Protein AF-A0A285P4D6-F1 (afdb_monomer)

Nearest PDB structures (foldseek):
  2js1-assembly1_B  TM=2.665E-01  e=7.434E+00  Bacillus subtilis

Sequence (85 aa):
MKFFLLYLLTLINFSFAVSEGKMIFENNCLRCHQEGSKKPLSYLKKEYKGRADAVMVLAKQCPWGRNLSDMEIEIVSKWLAGEEK

Radius of gyration: 17.8 Å; Cα contacts (8 Å, |Δi|>4): 81; chains: 1; bounding box: 24×30×57 Å

pLDDT: mean 86.11, std 15.8, range [53.19, 97.94]

Secondary structure (DSSP, 8-state):
-HHHHHHHHGGG----PPPHHHHHHHHHTHHHHSTTSSS-HHHHHHHTTT-HHHHHHHHTTSTTGGGS-HHHHHHHHHHHHT---

InterPro domains:
  IPR009056 Cytochrome c-like domain [PF13442] (18-80)
  IPR036909 Cytochrome c-like domain superfamily [G3DSA:1.10.760.10] (17-85)
  IPR036909 Cytochrome c-like domain superfamily [SSF46626] (11-81)

Foldseek 3Di:
DVVVVVVVVVPPPPDPPDQLLVVLCVVQPCVQQPPPHPHHLVNQLVVQAVPLVVQLVVLCVDPRSVVDDSVNSSSNSCVSNVNDD

Structure (mmCIF, N/CA/C/O backbone):
data_AF-A0A285P4D6-F1
#
_entry.id   AF-A0A285P4D6-F1
#
loop_
_atom_site.group_PDB
_atom_site.id
_atom_site.type_symbol
_atom_site.label_atom_id
_atom_site.label_alt_id
_atom_site.label_comp_id
_atom_site.label_asym_id
_atom_site.label_entity_id
_atom_site.label_seq_id
_atom_site.pdbx_PDB_ins_code
_atom_site.Cartn_x
_atom_site.Cartn_y
_atom_site.Cartn_z
_atom_site.occupancy
_atom_site.B_iso_or_equiv
_atom_site.auth_seq_id
_atom_site.auth_comp_id
_atom_site.auth_asym_id
_atom_site.auth_atom_id
_atom_site.pdbx_PDB_model_num
ATOM 1 N N . MET A 1 1 ? -11.171 16.127 46.968 1.00 55.16 1 MET A N 1
ATOM 2 C CA . MET A 1 1 ? -10.428 16.772 45.854 1.00 55.16 1 MET A CA 1
ATOM 3 C C . MET A 1 1 ? -9.215 15.978 45.344 1.00 55.16 1 MET A C 1
ATOM 5 O O . MET A 1 1 ? -8.853 16.169 44.197 1.00 55.16 1 MET A O 1
ATOM 9 N N . LYS A 1 2 ? -8.606 15.060 46.119 1.00 53.19 2 LYS A N 1
ATOM 10 C CA . LYS A 1 2 ? -7.445 14.249 45.677 1.00 53.19 2 LYS A CA 1
ATOM 11 C C . LYS A 1 2 ? -7.764 13.138 44.658 1.00 53.19 2 LYS A C 1
ATOM 13 O O . LYS A 1 2 ? -6.928 12.823 43.826 1.00 53.19 2 LYS A O 1
ATOM 18 N N . PHE A 1 3 ? -8.982 12.591 44.682 1.00 55.19 3 PHE A N 1
ATOM 19 C CA . PHE A 1 3 ? -9.404 11.515 43.771 1.00 55.19 3 PHE A CA 1
ATOM 20 C C . PHE A 1 3 ? -9.746 11.986 42.349 1.00 55.19 3 PHE A C 1
ATOM 22 O O . PHE A 1 3 ? -9.665 11.202 41.411 1.00 55.19 3 PHE A O 1
ATOM 29 N N . PHE A 1 4 ? -10.079 13.269 42.171 1.00 55.91 4 PHE A N 1
ATOM 30 C CA . PHE A 1 4 ? -10.440 13.829 40.863 1.00 55.91 4 PHE A CA 1
ATOM 31 C C . PHE A 1 4 ? -9.216 13.973 39.944 1.00 55.91 4 PHE A C 1
ATOM 33 O O . PHE A 1 4 ? -9.303 13.748 38.743 1.00 55.91 4 PHE A O 1
AT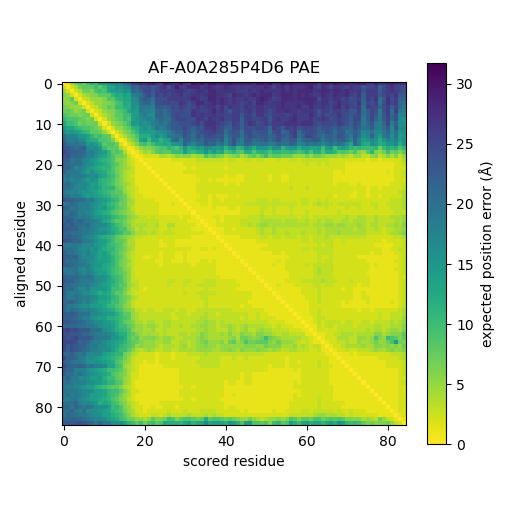OM 40 N N . LEU A 1 5 ? -8.048 14.268 40.530 1.00 55.06 5 LEU A N 1
ATOM 41 C CA . LEU A 1 5 ? -6.786 14.396 39.797 1.00 55.06 5 LEU A CA 1
ATOM 42 C C . LEU A 1 5 ? -6.275 13.045 39.264 1.00 55.06 5 LEU A C 1
ATOM 44 O O . LEU A 1 5 ? -5.676 12.999 38.195 1.00 55.06 5 LEU A O 1
ATOM 48 N N . LEU A 1 6 ? -6.543 11.945 39.981 1.00 54.66 6 LEU A N 1
ATOM 49 C CA . LEU A 1 6 ? -6.158 10.595 39.549 1.00 54.66 6 LEU A CA 1
ATOM 50 C C . LEU A 1 6 ? -7.006 10.096 38.366 1.00 54.66 6 LEU A C 1
ATOM 52 O O . LEU A 1 6 ? -6.498 9.378 37.513 1.00 54.66 6 LEU A O 1
ATOM 56 N N . TYR A 1 7 ? -8.276 10.504 38.299 1.00 56.41 7 TYR A N 1
ATOM 57 C CA . TYR A 1 7 ? -9.193 10.144 37.210 1.00 56.41 7 TYR A CA 1
ATOM 58 C C . TYR A 1 7 ? -8.895 10.893 35.903 1.00 56.41 7 TYR A C 1
ATOM 60 O O . TYR A 1 7 ? -9.200 10.405 34.820 1.00 56.41 7 TYR A O 1
ATOM 68 N N . LEU A 1 8 ? -8.278 12.076 35.991 1.00 53.75 8 LEU A N 1
ATOM 69 C CA . LEU A 1 8 ? -7.918 12.877 34.819 1.00 53.75 8 LEU A CA 1
ATOM 70 C C . LEU A 1 8 ? -6.696 12.307 34.072 1.00 53.75 8 LEU A C 1
ATOM 72 O O . LEU A 1 8 ? -6.585 12.459 32.860 1.00 53.75 8 LEU A O 1
ATO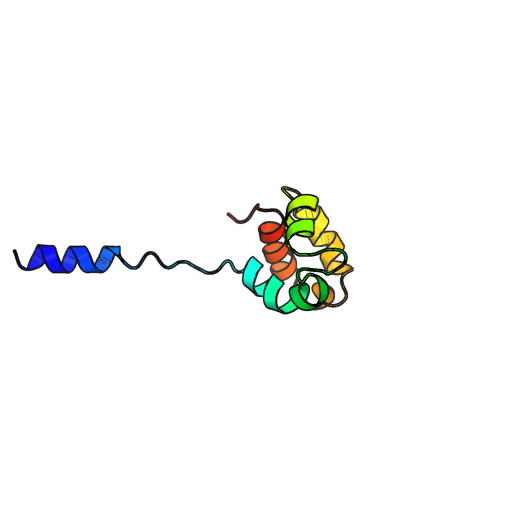M 76 N N . LEU A 1 9 ? -5.793 11.622 34.783 1.00 55.53 9 LEU A N 1
ATOM 77 C CA . LEU A 1 9 ? -4.562 11.048 34.223 1.00 55.53 9 LEU A CA 1
ATOM 78 C C . LEU A 1 9 ? -4.795 9.755 33.424 1.00 55.53 9 LEU A C 1
ATOM 80 O O . LEU A 1 9 ? -3.994 9.424 32.552 1.00 55.53 9 LEU A O 1
ATOM 84 N N . THR A 1 10 ? -5.886 9.027 33.672 1.00 56.53 10 THR A N 1
ATOM 85 C CA . THR A 1 10 ? -6.188 7.775 32.956 1.00 56.53 10 THR A CA 1
ATOM 86 C C . THR A 1 10 ? -6.819 7.998 31.579 1.00 56.53 10 THR A C 1
ATOM 88 O O . THR A 1 10 ? -6.778 7.095 30.748 1.00 56.53 10 THR A O 1
ATOM 91 N N . LEU A 1 11 ? -7.338 9.198 31.291 1.00 56.38 11 LEU A N 1
ATOM 92 C CA . LEU A 1 11 ? -8.029 9.515 30.032 1.00 56.38 11 LEU A CA 1
ATOM 93 C C . LEU A 1 11 ? -7.097 9.936 28.879 1.00 56.38 11 LEU A C 1
ATOM 95 O O . LEU A 1 11 ? -7.552 10.041 27.744 1.00 56.38 11 LEU A O 1
ATOM 99 N N . ILE A 1 12 ? -5.801 10.155 29.133 1.00 58.03 12 ILE A N 1
ATOM 100 C CA . ILE A 1 12 ? -4.856 10.688 28.125 1.00 58.03 12 ILE A CA 1
ATOM 101 C C . ILE A 1 12 ? -4.115 9.569 27.359 1.00 58.03 12 ILE A C 1
ATOM 103 O O . ILE A 1 12 ? -3.350 9.836 26.442 1.00 58.03 12 ILE A O 1
ATOM 107 N N . ASN A 1 13 ? -4.375 8.293 27.661 1.00 54.00 13 ASN A N 1
ATOM 108 C CA . ASN A 1 13 ? -3.748 7.158 26.967 1.00 54.00 13 ASN A CA 1
ATOM 109 C C . ASN A 1 13 ? -4.555 6.663 25.754 1.00 54.00 13 ASN A C 1
ATOM 111 O O . ASN A 1 13 ? -4.575 5.464 25.471 1.00 54.00 13 ASN A O 1
ATOM 115 N N . PHE A 1 14 ? -5.207 7.562 25.008 1.00 56.75 14 PHE A N 1
ATOM 116 C CA . PHE A 1 14 ? -5.670 7.228 23.659 1.00 56.75 14 PHE A CA 1
ATOM 117 C C . PHE A 1 14 ? -4.447 7.122 22.746 1.00 56.75 14 PHE A C 1
ATOM 119 O O . PHE A 1 14 ? -3.995 8.078 22.121 1.00 56.75 14 PHE A O 1
ATOM 126 N N . SER A 1 15 ? -3.869 5.925 22.761 1.00 55.41 15 SER A N 1
ATOM 127 C CA . SER A 1 15 ? -2.755 5.514 21.925 1.00 55.41 15 SER A CA 1
ATOM 128 C C . SER A 1 15 ? -3.153 5.660 20.461 1.00 55.41 15 SER A C 1
ATOM 130 O O . SER A 1 15 ? -4.069 4.989 19.990 1.00 55.41 15 SER A O 1
ATOM 132 N N . PHE A 1 16 ? -2.451 6.525 19.733 1.00 57.06 16 PHE A N 1
ATOM 133 C CA . PHE A 1 16 ? -2.449 6.517 18.275 1.00 57.06 16 PHE A CA 1
ATOM 134 C C . PHE A 1 16 ? -1.775 5.217 17.825 1.00 57.06 16 PHE A C 1
ATOM 136 O O . PHE A 1 16 ? -0.564 5.180 17.613 1.00 57.06 16 PHE A O 1
ATOM 143 N N . ALA A 1 17 ? -2.535 4.123 17.758 1.00 67.69 17 ALA A N 1
ATOM 144 C CA . ALA A 1 17 ? -2.045 2.876 17.194 1.00 67.69 17 ALA A CA 1
ATOM 145 C C . ALA A 1 17 ? -1.654 3.150 15.735 1.00 67.69 17 ALA A C 1
ATOM 147 O O . ALA A 1 17 ? -2.479 3.572 14.923 1.00 67.69 17 ALA A O 1
ATOM 148 N N . VAL A 1 18 ? -0.368 2.991 15.419 1.00 74.25 18 VAL A N 1
ATOM 149 C CA . VAL A 1 18 ? 0.106 3.082 14.039 1.00 74.25 18 VAL A CA 1
ATOM 150 C C . VAL A 1 18 ? -0.555 1.946 13.268 1.00 74.25 18 VAL A C 1
ATOM 152 O O . VAL A 1 18 ? -0.438 0.791 13.664 1.00 74.25 18 VAL A O 1
ATOM 155 N N . SER A 1 19 ? -1.250 2.288 12.183 1.00 89.62 19 SER A N 1
ATOM 156 C CA . SER A 1 19 ? -1.829 1.313 11.258 1.00 89.62 19 SER A CA 1
ATOM 157 C C . SER A 1 19 ? -0.783 0.268 10.859 1.00 89.62 19 SER A C 1
ATOM 159 O O . SER A 1 19 ? 0.303 0.607 10.377 1.00 89.62 19 SER A O 1
ATOM 161 N N . GLU A 1 20 ? -1.118 -1.005 11.035 1.00 93.56 20 GLU A N 1
ATOM 162 C CA . GLU A 1 20 ? -0.251 -2.116 10.651 1.00 93.56 20 GLU A CA 1
ATOM 163 C C . GLU A 1 20 ? 0.004 -2.117 9.137 1.00 93.56 20 GLU A C 1
ATOM 165 O O . GLU A 1 20 ? 1.143 -2.273 8.690 1.00 93.56 20 GLU A O 1
ATOM 170 N N . GLY A 1 21 ? -1.022 -1.804 8.339 1.00 95.38 21 GLY A N 1
ATOM 171 C CA . GLY A 1 21 ? -0.883 -1.672 6.889 1.00 95.38 21 GLY A CA 1
ATOM 172 C C . GLY A 1 21 ? 0.050 -0.537 6.478 1.00 95.38 21 GLY A C 1
ATOM 173 O O . GLY A 1 21 ? 0.831 -0.701 5.536 1.00 95.38 21 GLY A O 1
ATOM 174 N N . LYS A 1 22 ? 0.058 0.577 7.222 1.00 95.88 22 LYS A N 1
ATOM 175 C CA . LYS A 1 22 ? 1.042 1.647 7.021 1.00 95.88 22 LYS A CA 1
ATOM 176 C C . LYS A 1 22 ? 2.467 1.138 7.235 1.00 95.88 22 LYS A C 1
ATOM 178 O O . LYS A 1 22 ? 3.319 1.397 6.388 1.00 95.88 22 LYS A O 1
ATOM 183 N N . MET A 1 23 ? 2.723 0.399 8.316 1.00 95.62 23 MET A N 1
ATOM 184 C CA . MET A 1 23 ? 4.062 -0.134 8.608 1.00 95.62 23 MET A CA 1
ATOM 185 C C . MET A 1 23 ? 4.536 -1.101 7.519 1.00 95.62 23 MET A C 1
ATOM 187 O O . MET A 1 23 ? 5.665 -0.991 7.036 1.00 95.62 23 MET A O 1
ATOM 191 N N . ILE A 1 24 ? 3.665 -2.009 7.069 1.00 95.75 24 ILE A N 1
ATOM 192 C CA . ILE A 1 24 ? 3.987 -2.947 5.983 1.00 95.75 24 ILE A CA 1
ATOM 193 C C . ILE A 1 24 ? 4.322 -2.183 4.696 1.00 95.75 24 ILE A C 1
ATOM 195 O O . ILE A 1 24 ? 5.302 -2.514 4.019 1.00 95.75 24 ILE A O 1
ATOM 199 N N . PHE A 1 25 ? 3.555 -1.138 4.365 1.00 95.75 25 PHE A N 1
ATOM 200 C CA . PHE A 1 25 ? 3.820 -0.313 3.189 1.00 95.75 25 PHE A CA 1
ATOM 201 C C . PHE A 1 25 ? 5.163 0.417 3.280 1.00 95.75 25 PHE A C 1
ATOM 203 O O . PHE A 1 25 ? 5.936 0.391 2.320 1.00 95.75 25 PHE A O 1
ATOM 210 N N . GLU A 1 26 ? 5.452 1.059 4.412 1.00 9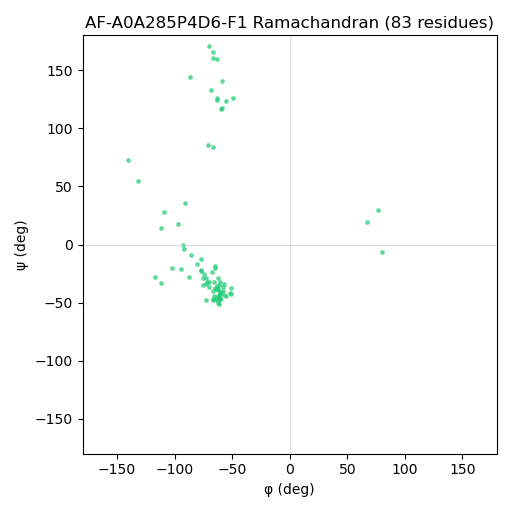5.44 26 GLU A N 1
ATOM 211 C CA . GLU A 1 26 ? 6.701 1.798 4.629 1.00 95.44 26 GLU A CA 1
ATOM 212 C C . GLU A 1 26 ? 7.925 0.883 4.499 1.00 95.44 26 GLU A C 1
ATOM 214 O O . GLU A 1 26 ? 8.895 1.247 3.833 1.00 95.44 26 GLU A O 1
ATOM 219 N N . ASN A 1 27 ? 7.838 -0.339 5.024 1.00 94.19 27 ASN A N 1
ATOM 220 C CA . ASN A 1 27 ? 8.941 -1.297 5.000 1.00 94.19 27 ASN A CA 1
ATOM 221 C C . ASN A 1 27 ? 9.160 -1.954 3.628 1.00 94.19 27 ASN A C 1
ATOM 223 O O . ASN A 1 27 ? 10.300 -2.226 3.253 1.00 94.19 27 ASN A O 1
ATOM 227 N N . ASN A 1 28 ? 8.090 -2.213 2.868 1.00 94.44 28 ASN A N 1
ATOM 228 C CA . ASN A 1 28 ? 8.165 -3.087 1.687 1.00 94.44 28 ASN A CA 1
ATOM 229 C C . ASN A 1 28 ? 7.851 -2.389 0.360 1.00 94.44 28 ASN A C 1
ATOM 231 O O . ASN A 1 28 ? 8.339 -2.802 -0.690 1.00 94.44 28 ASN A O 1
ATOM 235 N N . CYS A 1 29 ? 7.037 -1.334 0.379 1.00 94.56 29 CYS A N 1
ATOM 236 C CA . CYS A 1 29 ? 6.497 -0.712 -0.834 1.00 94.56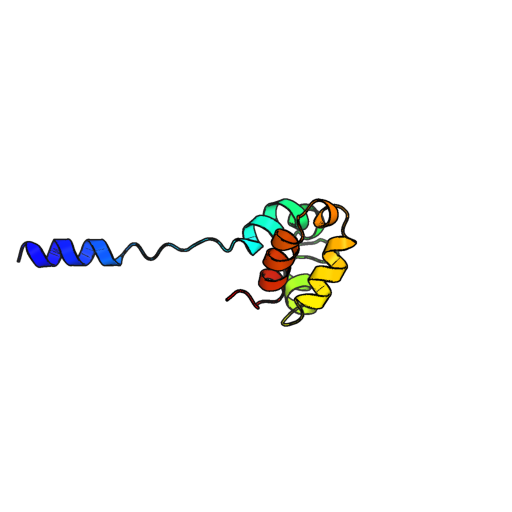 29 CYS A CA 1
ATOM 237 C C . CYS A 1 29 ? 7.065 0.692 -1.078 1.00 94.56 29 CYS A C 1
ATOM 239 O O . CYS A 1 29 ? 7.254 1.096 -2.231 1.00 94.56 29 CYS A O 1
ATOM 241 N N . LEU A 1 30 ? 7.367 1.437 -0.010 1.00 94.94 30 LEU A N 1
ATOM 242 C CA . LEU A 1 30 ? 7.726 2.854 -0.088 1.00 94.94 30 LEU A CA 1
ATOM 243 C C . LEU A 1 30 ? 8.976 3.115 -0.933 1.00 94.94 30 LEU A C 1
ATOM 245 O O . LEU A 1 30 ? 9.025 4.117 -1.639 1.00 94.94 30 LEU A O 1
ATOM 249 N N . ARG A 1 31 ? 9.938 2.185 -0.955 1.00 93.19 31 ARG A N 1
ATOM 250 C CA . ARG A 1 31 ? 11.158 2.296 -1.772 1.00 93.19 31 ARG A CA 1
ATOM 251 C C . ARG A 1 31 ? 10.875 2.615 -3.245 1.00 93.19 31 ARG A C 1
ATOM 253 O O . ARG A 1 31 ? 11.624 3.372 -3.854 1.00 93.19 31 ARG A O 1
ATOM 260 N N . CYS A 1 32 ? 9.812 2.046 -3.816 1.00 94.19 32 CYS A N 1
ATOM 261 C CA . CYS A 1 32 ? 9.414 2.311 -5.203 1.00 94.19 32 CYS A CA 1
ATOM 262 C C . CYS A 1 32 ? 8.243 3.276 -5.344 1.00 94.19 32 CYS A C 1
ATOM 264 O O . CYS A 1 32 ? 8.071 3.867 -6.408 1.00 94.19 32 CYS A O 1
ATOM 266 N N . HIS A 1 33 ? 7.461 3.443 -4.283 1.00 94.94 33 HIS A N 1
ATOM 267 C CA . HIS A 1 33 ? 6.256 4.263 -4.265 1.00 94.94 33 HIS A CA 1
ATOM 268 C C . HIS A 1 33 ? 6.423 5.546 -3.438 1.00 94.94 33 HIS A C 1
ATOM 270 O O . HIS A 1 33 ? 5.454 6.086 -2.908 1.00 94.94 33 HIS A O 1
ATOM 276 N N . GLN A 1 34 ? 7.654 6.048 -3.344 1.00 95.69 34 GLN A N 1
ATOM 277 C CA . GLN A 1 34 ? 7.974 7.348 -2.760 1.00 95.69 34 GLN A CA 1
ATOM 278 C C . GLN A 1 34 ? 7.405 8.503 -3.596 1.00 95.69 34 GLN A C 1
ATOM 280 O O . GLN A 1 34 ? 7.105 8.345 -4.787 1.00 95.69 34 GLN A O 1
ATOM 285 N N . GLU A 1 35 ? 7.286 9.679 -2.984 1.00 94.56 35 GLU A N 1
ATOM 286 C CA . GLU A 1 35 ? 6.903 10.899 -3.696 1.00 94.56 35 GLU A CA 1
ATOM 287 C C . GLU A 1 35 ? 7.896 11.207 -4.830 1.00 94.56 35 GLU A C 1
ATOM 289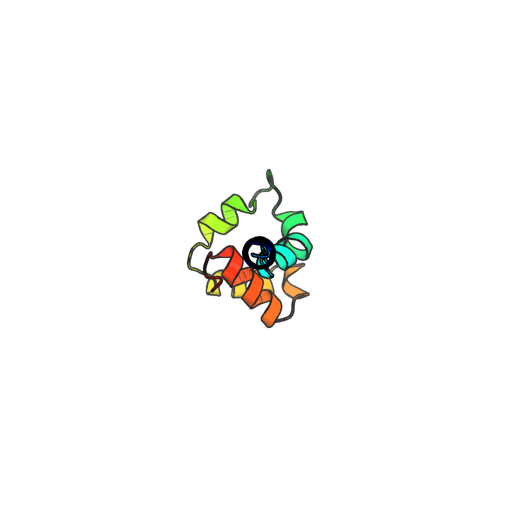 O O . GLU A 1 35 ? 9.098 10.968 -4.718 1.00 94.56 35 GLU A O 1
ATOM 294 N N . GLY A 1 36 ? 7.374 11.663 -5.971 1.00 93.88 36 GLY A N 1
ATOM 295 C CA . GLY A 1 36 ? 8.156 11.865 -7.198 1.00 93.88 36 GLY A CA 1
ATOM 296 C C . GLY A 1 36 ? 8.429 10.599 -8.026 1.00 93.88 36 GLY A C 1
ATOM 297 O O . GLY A 1 36 ? 8.935 10.705 -9.142 1.00 93.88 36 GLY A O 1
ATOM 298 N N . SER A 1 37 ? 8.070 9.402 -7.543 1.00 95.81 37 SER A N 1
ATOM 299 C CA . SER A 1 37 ? 8.066 8.190 -8.379 1.00 95.81 37 SER A CA 1
ATOM 300 C C . SER A 1 37 ? 6.946 8.229 -9.431 1.00 95.81 37 SER A C 1
ATOM 302 O O . SER A 1 37 ? 6.047 9.064 -9.385 1.00 95.81 37 SER A O 1
ATOM 304 N N . LYS A 1 38 ? 6.947 7.284 -10.384 1.00 95.06 38 LYS A N 1
ATOM 305 C CA . LYS A 1 38 ? 5.879 7.171 -11.400 1.00 95.06 38 LYS A CA 1
ATOM 306 C C . LYS A 1 38 ? 4.497 6.886 -10.790 1.00 95.06 38 LYS A C 1
ATOM 308 O O . LYS A 1 38 ? 3.481 7.213 -11.397 1.00 95.06 38 LYS A O 1
ATOM 313 N N . LYS A 1 39 ? 4.456 6.218 -9.633 1.00 95.00 39 LYS A N 1
ATOM 314 C CA . LYS A 1 39 ? 3.233 5.809 -8.927 1.00 95.00 39 LYS A CA 1
ATOM 315 C C . LYS A 1 39 ? 3.434 6.010 -7.417 1.00 95.00 39 LYS A C 1
ATOM 317 O O . LYS A 1 39 ? 3.627 5.016 -6.720 1.00 95.00 39 LYS A O 1
ATOM 322 N N . PRO A 1 40 ? 3.446 7.253 -6.911 1.00 97.19 40 PRO A N 1
ATOM 323 C CA . PRO A 1 40 ? 3.659 7.520 -5.488 1.00 97.19 40 PRO A CA 1
ATOM 324 C C . PRO A 1 40 ?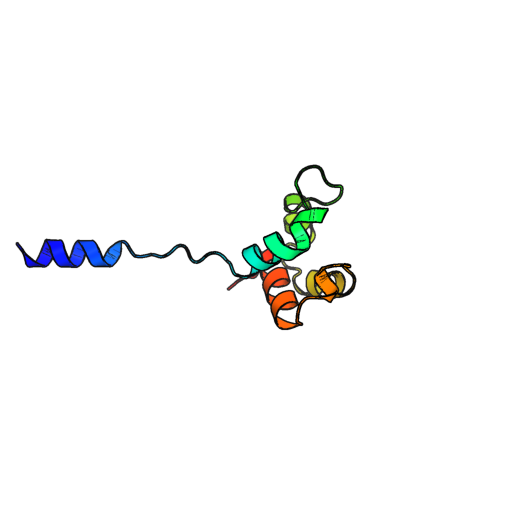 2.498 6.991 -4.632 1.00 97.19 40 PRO A C 1
ATOM 326 O O . PRO A 1 40 ? 1.420 6.693 -5.155 1.00 97.19 40 PRO A O 1
ATOM 329 N N . LEU A 1 41 ? 2.683 6.904 -3.311 1.00 96.31 41 LEU A N 1
ATOM 330 C CA . LEU A 1 41 ? 1.637 6.482 -2.367 1.00 96.31 41 LEU A CA 1
ATOM 331 C C . LEU A 1 41 ? 0.325 7.260 -2.562 1.00 96.31 41 LEU A C 1
ATOM 333 O O . LEU A 1 41 ? -0.750 6.663 -2.558 1.00 96.31 41 LEU A O 1
ATOM 337 N N . SER A 1 42 ? 0.407 8.575 -2.772 1.00 96.38 42 SER A N 1
ATOM 338 C CA . SER A 1 42 ? -0.751 9.434 -3.053 1.00 96.38 42 SER A CA 1
ATOM 339 C C . SER A 1 42 ? -1.543 8.976 -4.286 1.00 96.38 42 SER A C 1
ATOM 341 O O . SER A 1 42 ? -2.773 8.890 -4.243 1.00 96.38 42 SER A O 1
ATOM 343 N N . TYR A 1 43 ? -0.844 8.605 -5.362 1.00 97.38 43 TYR A N 1
ATOM 344 C CA . TYR A 1 43 ? -1.451 8.016 -6.554 1.00 97.38 43 TYR A CA 1
ATOM 345 C C . TYR A 1 43 ? -2.084 6.659 -6.241 1.00 97.38 43 TYR A C 1
ATOM 347 O O . TYR A 1 43 ? -3.235 6.437 -6.604 1.00 97.38 43 TYR A O 1
ATOM 355 N N . LEU A 1 44 ? -1.375 5.772 -5.537 1.00 96.31 44 LEU A N 1
ATOM 356 C CA . LEU A 1 44 ? -1.884 4.437 -5.214 1.00 96.31 44 LEU A CA 1
ATOM 357 C C . LEU A 1 44 ? -3.153 4.485 -4.353 1.00 96.31 44 LEU A C 1
ATOM 359 O O . LEU A 1 44 ? -4.123 3.806 -4.674 1.00 96.31 44 LEU A O 1
ATOM 363 N N . LYS A 1 45 ? -3.181 5.322 -3.308 1.00 96.62 45 LYS A N 1
ATOM 364 C CA . LYS A 1 45 ? -4.369 5.509 -2.457 1.00 96.62 45 LYS A CA 1
ATOM 365 C C . LYS A 1 45 ? -5.564 6.055 -3.231 1.00 96.62 45 LYS A C 1
ATOM 367 O O . LYS A 1 45 ? -6.701 5.707 -2.932 1.00 9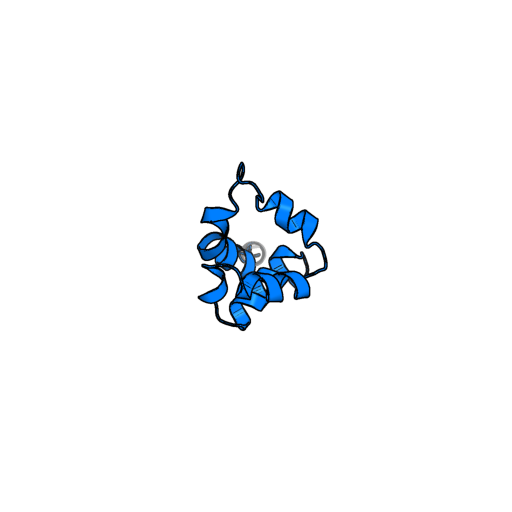6.62 45 LYS A O 1
ATOM 372 N N . LYS A 1 46 ? -5.322 6.922 -4.219 1.00 97.38 46 LYS A N 1
ATOM 373 C CA . LYS A 1 46 ? -6.381 7.449 -5.088 1.00 97.38 46 LYS A CA 1
ATOM 374 C C . LYS A 1 46 ? -6.880 6.388 -6.066 1.00 97.38 46 LYS A C 1
ATOM 376 O O . LYS A 1 46 ? -8.086 6.228 -6.209 1.00 97.38 46 LYS A O 1
ATOM 381 N N . GLU A 1 47 ? -5.961 5.696 -6.731 1.00 97.12 47 GLU A N 1
ATOM 382 C CA . GLU A 1 47 ? -6.268 4.678 -7.732 1.00 97.12 47 GLU A CA 1
ATOM 383 C C . GLU A 1 47 ? -7.044 3.521 -7.098 1.00 97.12 47 GLU A C 1
ATOM 385 O O . GLU A 1 47 ? -8.114 3.164 -7.577 1.00 97.12 47 GLU A O 1
ATOM 390 N N . TYR A 1 48 ? -6.571 2.968 -5.985 1.00 96.81 48 TYR A N 1
ATOM 391 C CA . TYR A 1 48 ? -7.140 1.752 -5.393 1.00 96.81 48 TYR A CA 1
ATOM 392 C C . TYR A 1 48 ? -8.135 2.005 -4.259 1.00 96.81 48 TYR A C 1
ATOM 394 O O . TYR A 1 48 ? -8.441 1.091 -3.497 1.00 96.81 48 TYR A O 1
ATOM 402 N N . LYS A 1 49 ? -8.671 3.224 -4.142 1.00 97.94 49 LYS A N 1
ATOM 403 C CA . LYS A 1 49 ? -9.678 3.548 -3.126 1.00 97.94 49 LYS A CA 1
ATOM 404 C C . LYS A 1 49 ? -10.881 2.601 -3.233 1.00 97.94 49 LYS A C 1
ATOM 406 O O . LYS A 1 49 ? -11.512 2.542 -4.287 1.00 97.94 49 LYS A O 1
ATOM 411 N N . GLY A 1 50 ? -11.206 1.906 -2.143 1.00 97.50 50 GLY A N 1
ATOM 412 C CA . GLY A 1 50 ? -12.313 0.943 -2.087 1.00 97.50 50 GLY A CA 1
ATOM 413 C C . GLY A 1 50 ? -12.116 -0.318 -2.942 1.00 97.50 50 GLY A C 1
ATOM 414 O O . GLY A 1 50 ? -13.105 -0.931 -3.338 1.00 97.50 50 GLY A O 1
ATOM 415 N N . ARG A 1 51 ? -10.870 -0.641 -3.321 1.00 97.75 51 ARG A N 1
ATOM 416 C CA . ARG A 1 51 ? -10.513 -1.795 -4.164 1.00 97.75 51 ARG A CA 1
ATOM 417 C C . ARG A 1 51 ? -9.359 -2.599 -3.561 1.00 97.75 51 ARG A C 1
ATOM 419 O O . ARG A 1 51 ? -8.323 -2.783 -4.208 1.00 97.75 51 ARG A O 1
ATOM 426 N N . ALA A 1 52 ? -9.497 -3.035 -2.306 1.00 97.31 52 ALA A N 1
ATOM 427 C CA . ALA A 1 52 ? -8.466 -3.833 -1.632 1.00 97.31 52 ALA A CA 1
ATOM 428 C C . ALA A 1 52 ? -8.142 -5.142 -2.384 1.00 97.31 52 ALA A C 1
ATOM 430 O O . ALA A 1 52 ? -6.979 -5.524 -2.490 1.00 97.31 52 ALA A O 1
ATOM 431 N N . ASP A 1 53 ? -9.145 -5.785 -2.979 1.00 96.88 53 ASP A N 1
ATOM 432 C CA . ASP A 1 53 ? -9.014 -6.989 -3.807 1.00 96.88 53 ASP A CA 1
ATOM 433 C C . ASP A 1 53 ? -8.033 -6.806 -4.980 1.00 96.88 53 ASP A C 1
ATOM 435 O O . ASP A 1 53 ? -7.156 -7.645 -5.212 1.00 96.88 53 ASP A O 1
ATOM 439 N N . ALA A 1 54 ? -8.116 -5.672 -5.677 1.00 95.94 54 ALA A N 1
ATOM 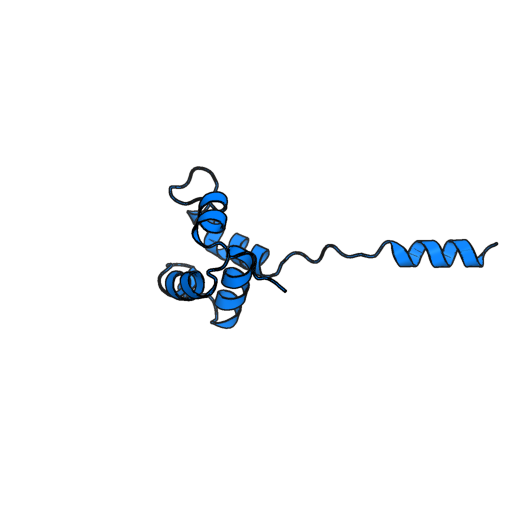440 C CA . ALA A 1 54 ? -7.215 -5.343 -6.775 1.00 95.94 54 ALA A CA 1
ATOM 441 C C . ALA A 1 54 ? -5.768 -5.172 -6.286 1.00 95.94 54 ALA A C 1
ATOM 443 O O . ALA A 1 54 ? -4.826 -5.601 -6.961 1.00 95.94 54 ALA A O 1
ATOM 444 N N . VAL A 1 55 ? -5.579 -4.590 -5.096 1.00 95.50 55 VAL A N 1
ATOM 445 C CA . VAL A 1 55 ? -4.253 -4.454 -4.477 1.00 95.50 55 VAL A CA 1
ATOM 446 C C . VAL A 1 55 ? -3.690 -5.819 -4.092 1.00 95.50 55 VAL A C 1
ATOM 448 O O . VAL A 1 55 ? -2.516 -6.063 -4.359 1.00 95.50 55 VAL A O 1
ATOM 451 N N . MET A 1 56 ? -4.508 -6.737 -3.568 1.00 95.56 56 MET A N 1
ATOM 452 C CA . MET A 1 56 ? -4.059 -8.087 -3.200 1.00 95.56 56 MET A CA 1
ATOM 453 C C . MET A 1 56 ? -3.507 -8.858 -4.406 1.00 95.56 56 MET A C 1
ATOM 455 O O . MET A 1 56 ? -2.466 -9.511 -4.306 1.00 95.56 56 MET A O 1
ATOM 459 N N . VAL A 1 57 ? -4.164 -8.754 -5.566 1.00 94.25 57 VAL A N 1
ATOM 460 C CA . VAL A 1 57 ? -3.687 -9.384 -6.811 1.00 94.25 57 VAL A CA 1
ATOM 461 C C . VAL A 1 57 ? -2.369 -8.757 -7.272 1.00 94.25 57 VAL A C 1
ATOM 463 O O . VAL A 1 57 ? -1.430 -9.471 -7.630 1.00 94.25 57 VAL A O 1
ATOM 466 N N . LEU A 1 58 ? -2.268 -7.427 -7.235 1.00 90.44 58 LEU A N 1
ATOM 467 C CA . LEU A 1 58 ? -1.070 -6.706 -7.669 1.00 90.44 58 LEU A CA 1
ATOM 468 C C . LEU A 1 58 ? 0.120 -6.897 -6.726 1.00 90.44 58 LEU A C 1
ATOM 470 O O . LEU A 1 58 ? 1.256 -7.000 -7.190 1.00 90.44 58 LEU A O 1
ATOM 474 N N . ALA A 1 59 ? -0.115 -6.976 -5.418 1.00 90.12 59 ALA A N 1
ATOM 475 C CA . ALA A 1 59 ? 0.924 -7.201 -4.420 1.00 90.12 59 ALA A CA 1
ATOM 476 C C . ALA A 1 59 ? 1.678 -8.510 -4.697 1.00 90.12 59 ALA A C 1
ATOM 478 O O . ALA A 1 59 ? 2.907 -8.524 -4.672 1.00 90.12 59 ALA A O 1
ATOM 479 N N . LYS A 1 60 ? 0.967 -9.567 -5.109 1.00 88.12 60 LYS A N 1
ATOM 480 C CA . LYS A 1 60 ? 1.568 -10.854 -5.509 1.00 88.12 60 LYS A CA 1
ATOM 481 C C . LYS A 1 60 ? 2.437 -10.767 -6.768 1.00 88.12 60 LYS A C 1
ATOM 483 O O . LYS A 1 60 ? 3.279 -11.629 -6.996 1.00 88.12 60 LYS A O 1
ATOM 488 N N . GLN A 1 61 ? 2.257 -9.735 -7.590 1.00 89.19 61 GLN A N 1
ATOM 489 C CA . GLN A 1 61 ? 3.076 -9.479 -8.779 1.00 89.19 61 GLN A CA 1
ATOM 490 C C . GLN A 1 61 ? 4.237 -8.514 -8.490 1.00 89.19 61 GLN A C 1
ATOM 492 O O . GLN A 1 61 ? 5.229 -8.491 -9.222 1.00 89.19 61 GLN A O 1
ATOM 497 N N . CYS A 1 62 ? 4.139 -7.722 -7.421 1.00 87.81 62 CYS A N 1
ATOM 498 C CA . CYS A 1 62 ?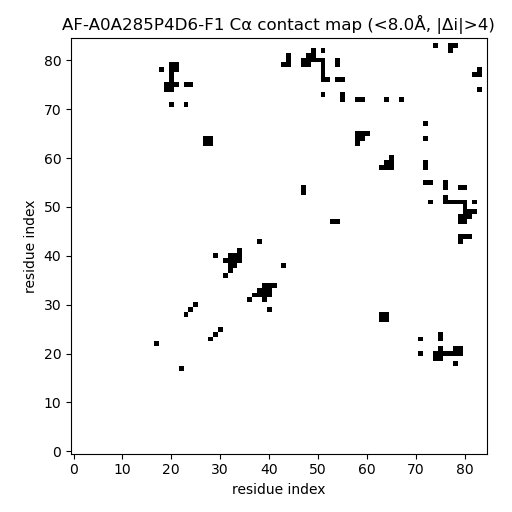 5.177 -6.788 -7.007 1.00 87.81 62 CYS A CA 1
ATOM 499 C C . CYS A 1 62 ? 6.420 -7.549 -6.511 1.00 87.81 62 CYS A C 1
ATOM 501 O O . CYS A 1 62 ? 6.290 -8.447 -5.677 1.00 87.81 62 CYS A O 1
ATOM 503 N N . PRO A 1 63 ? 7.646 -7.186 -6.943 1.00 87.31 63 PRO A N 1
ATOM 504 C CA . PRO A 1 63 ? 8.865 -7.848 -6.488 1.00 87.31 63 PRO A CA 1
ATOM 505 C C . PRO A 1 63 ? 8.993 -7.947 -4.965 1.00 87.31 63 PRO A C 1
ATOM 507 O O . PRO A 1 63 ? 9.369 -9.008 -4.482 1.00 87.31 63 PRO A O 1
ATOM 510 N N . TRP A 1 64 ? 8.636 -6.887 -4.230 1.00 81.62 64 TRP A N 1
ATOM 511 C CA . TRP A 1 64 ? 8.659 -6.886 -2.761 1.00 81.62 64 TRP A CA 1
ATOM 512 C C . TRP A 1 64 ? 7.371 -7.409 -2.132 1.00 81.62 64 TRP A C 1
ATOM 514 O O . TRP A 1 64 ? 7.424 -7.991 -1.056 1.00 81.62 64 TRP A O 1
ATOM 524 N N . GLY A 1 65 ? 6.230 -7.273 -2.812 1.00 80.12 65 GLY A N 1
ATOM 525 C CA . GLY A 1 65 ? 4.972 -7.843 -2.327 1.00 80.12 65 GLY A CA 1
ATOM 526 C C . GLY A 1 65 ? 4.963 -9.376 -2.341 1.00 80.12 65 GLY A C 1
ATOM 527 O O . GLY A 1 65 ? 4.285 -9.980 -1.523 1.00 80.12 65 GLY A O 1
ATOM 528 N N . ARG A 1 66 ? 5.790 -10.018 -3.181 1.00 84.06 66 ARG A N 1
ATOM 529 C CA . ARG A 1 66 ? 6.002 -11.479 -3.178 1.00 84.06 66 ARG A CA 1
ATOM 530 C C . ARG A 1 66 ? 6.651 -12.036 -1.908 1.00 84.06 66 ARG A C 1
ATOM 532 O O . ARG A 1 66 ? 6.567 -13.238 -1.691 1.00 84.06 66 ARG A O 1
ATOM 539 N N . ASN A 1 67 ? 7.308 -11.195 -1.107 1.00 89.56 67 ASN A N 1
ATOM 540 C CA . ASN A 1 67 ? 7.952 -11.619 0.140 1.00 89.56 67 ASN A CA 1
ATOM 541 C C . ASN A 1 67 ? 7.028 -11.492 1.360 1.00 89.56 67 ASN A C 1
ATOM 543 O O . ASN A 1 67 ? 7.431 -11.864 2.457 1.00 89.56 67 ASN A O 1
ATOM 547 N N . LEU A 1 68 ? 5.823 -10.950 1.173 1.00 94.06 68 LEU A N 1
ATOM 548 C CA . LEU A 1 68 ? 4.815 -10.819 2.215 1.00 94.06 68 LEU A CA 1
ATOM 549 C C . LEU A 1 68 ? 3.972 -12.092 2.298 1.00 94.06 68 LEU A C 1
ATOM 551 O O . LEU A 1 68 ? 3.651 -12.710 1.279 1.00 94.06 68 LEU A O 1
ATOM 555 N N . SER A 1 69 ? 3.571 -12.457 3.510 1.00 95.81 69 SER A N 1
ATOM 556 C CA . SER A 1 69 ? 2.523 -13.454 3.732 1.00 95.81 69 SER A CA 1
ATOM 557 C C . SER A 1 69 ? 1.177 -12.978 3.168 1.00 95.81 69 SER A C 1
ATOM 559 O O . SER A 1 69 ? 0.941 -11.781 3.003 1.00 95.81 69 SER A O 1
ATOM 561 N N . ASP A 1 70 ? 0.248 -13.906 2.911 1.00 95.62 70 ASP A N 1
ATOM 562 C CA . ASP A 1 70 ? -1.103 -13.546 2.451 1.00 95.62 70 ASP A CA 1
ATOM 563 C C . ASP A 1 70 ? -1.817 -12.595 3.432 1.00 95.62 70 ASP A C 1
ATOM 565 O O . ASP A 1 70 ? -2.534 -11.693 3.001 1.00 95.62 70 ASP A O 1
ATOM 569 N N . MET A 1 71 ? -1.564 -12.747 4.738 1.00 96.00 71 MET A N 1
ATOM 570 C CA . MET A 1 71 ? -2.100 -11.865 5.779 1.00 96.00 71 MET A CA 1
ATOM 571 C C . MET A 1 71 ? -1.523 -10.448 5.681 1.00 96.00 71 MET A C 1
ATOM 573 O O . MET A 1 71 ? -2.276 -9.478 5.682 1.00 96.00 71 MET A O 1
ATOM 577 N N . GLU A 1 72 ? -0.204 -10.302 5.535 1.00 96.50 72 GLU A N 1
ATOM 578 C CA . GLU A 1 72 ? 0.425 -8.987 5.351 1.00 96.50 72 GLU A CA 1
ATOM 579 C C . GLU A 1 72 ? -0.047 -8.306 4.062 1.00 96.50 72 GLU A C 1
ATOM 581 O O . GLU A 1 72 ? -0.285 -7.095 4.055 1.00 96.50 72 GLU A O 1
ATOM 586 N N . ILE A 1 73 ? -0.230 -9.081 2.985 1.00 96.69 73 ILE A N 1
ATOM 587 C CA . ILE A 1 73 ? -0.805 -8.588 1.730 1.00 96.69 73 ILE A CA 1
ATOM 588 C C . ILE A 1 73 ? -2.218 -8.055 1.969 1.00 96.69 73 ILE A C 1
ATOM 590 O O . ILE A 1 73 ? -2.540 -6.961 1.506 1.00 96.69 73 ILE A O 1
ATOM 594 N N . GLU A 1 74 ? -3.066 -8.794 2.680 1.00 96.75 74 GLU A N 1
ATOM 595 C CA . GLU A 1 74 ? -4.429 -8.363 2.990 1.00 96.75 74 GLU A CA 1
ATOM 596 C C . GLU A 1 74 ? -4.443 -7.065 3.812 1.00 96.75 74 GLU A C 1
ATOM 598 O O . GLU A 1 74 ? -5.155 -6.119 3.462 1.00 96.75 74 GLU A O 1
ATOM 603 N N . ILE A 1 75 ? -3.618 -6.990 4.859 1.00 96.94 75 ILE A N 1
ATOM 604 C CA . ILE A 1 75 ? -3.533 -5.832 5.758 1.00 96.94 75 ILE A CA 1
ATOM 605 C C . ILE A 1 75 ? -3.097 -4.577 4.990 1.00 96.94 75 ILE A C 1
ATOM 607 O O . ILE A 1 75 ? -3.782 -3.550 5.040 1.00 96.94 75 ILE A O 1
ATOM 611 N N . VAL A 1 76 ? -2.000 -4.645 4.222 1.00 96.25 76 VAL A N 1
ATOM 612 C CA . VAL A 1 76 ? -1.538 -3.483 3.442 1.00 96.25 76 VAL A CA 1
ATOM 613 C C . VAL A 1 76 ? -2.530 -3.100 2.346 1.00 96.25 76 VAL A C 1
ATOM 615 O O . VAL A 1 76 ? -2.691 -1.915 2.054 1.00 96.25 76 VAL A O 1
ATOM 618 N N . SER A 1 77 ? -3.237 -4.076 1.772 1.00 96.81 77 SER A N 1
ATOM 619 C CA . SER A 1 77 ? -4.240 -3.838 0.730 1.00 96.81 77 SER A CA 1
ATOM 620 C C . SER A 1 77 ? -5.446 -3.073 1.262 1.00 96.81 77 SER A C 1
ATOM 622 O O . SER A 1 77 ? -5.831 -2.060 0.674 1.00 96.81 77 SER A O 1
ATOM 624 N N . LYS A 1 78 ? -6.000 -3.497 2.404 1.00 97.50 78 LYS A N 1
ATOM 625 C CA . LYS A 1 78 ? -7.110 -2.798 3.073 1.00 97.50 78 LYS A CA 1
ATOM 626 C C . LYS A 1 78 ? -6.711 -1.390 3.489 1.00 97.50 78 LYS A C 1
ATOM 628 O O . LYS A 1 78 ? -7.445 -0.441 3.218 1.00 97.50 78 LYS A O 1
ATOM 633 N N . TRP A 1 79 ? -5.524 -1.225 4.066 1.00 97.00 79 TRP A N 1
ATOM 634 C CA . TRP A 1 79 ? -5.014 0.098 4.419 1.00 97.00 79 TRP A CA 1
ATOM 635 C C . TRP A 1 79 ? -4.848 1.015 3.199 1.00 97.00 79 TRP A C 1
ATOM 637 O O . TRP A 1 79 ? -5.262 2.178 3.231 1.00 97.00 79 TRP A O 1
ATOM 647 N N . LEU A 1 80 ? -4.275 0.506 2.104 1.00 96.31 80 LEU A N 1
ATOM 648 C CA . LEU A 1 80 ? -4.063 1.284 0.883 1.00 96.31 80 LEU A CA 1
ATOM 649 C C . LEU A 1 80 ? -5.394 1.713 0.249 1.00 96.31 80 LEU A C 1
ATOM 651 O O . LEU A 1 80 ? -5.505 2.842 -0.229 1.00 96.31 80 LEU A O 1
ATOM 655 N N . ALA A 1 81 ? -6.398 0.835 0.288 1.00 97.50 81 ALA A N 1
ATOM 656 C CA . ALA A 1 81 ? -7.738 1.090 -0.231 1.00 97.50 81 ALA A CA 1
ATOM 657 C C . ALA A 1 81 ? -8.605 1.977 0.682 1.00 97.50 81 ALA A C 1
ATOM 659 O O . ALA A 1 81 ? -9.641 2.478 0.236 1.00 97.50 81 ALA A O 1
ATOM 660 N N . GLY A 1 82 ? -8.187 2.211 1.931 1.00 96.06 82 GLY A N 1
ATOM 661 C CA . GLY A 1 82 ? -8.974 2.939 2.930 1.00 96.06 82 GLY A CA 1
ATOM 662 C C . GLY A 1 82 ? -10.114 2.112 3.536 1.00 96.06 82 GLY A C 1
ATOM 663 O O . GLY A 1 82 ? -11.138 2.675 3.911 1.00 96.06 82 GLY A O 1
ATOM 664 N N . GLU A 1 83 ? -9.941 0.793 3.604 1.00 95.38 83 GLU A N 1
ATOM 665 C CA . GLU A 1 83 ? -10.896 -0.197 4.128 1.00 95.38 83 GLU A CA 1
ATOM 666 C C . GLU A 1 83 ? -10.419 -0.851 5.442 1.00 95.38 83 GLU A C 1
ATOM 668 O O . GLU A 1 83 ? -10.933 -1.892 5.855 1.00 95.38 83 GLU A O 1
ATOM 673 N N . GLU A 1 84 ? -9.408 -0.270 6.091 1.00 85.06 84 GLU A N 1
ATOM 674 C CA . GLU A 1 84 ? -8.962 -0.671 7.429 1.00 85.06 84 GLU A CA 1
ATOM 675 C C . GLU A 1 84 ? -10.109 -0.425 8.430 1.00 85.06 84 GLU A C 1
ATOM 677 O O . GLU A 1 84 ? -10.689 0.664 8.447 1.00 85.06 84 GLU A O 1
ATOM 682 N N . LYS A 1 85 ? -10.493 -1.459 9.187 1.00 66.31 85 LYS A N 1
ATOM 683 C CA . LYS A 1 85 ? -11.596 -1.424 10.161 1.00 66.31 85 LYS A CA 1
ATOM 684 C C . LYS A 1 85 ? -11.067 -1.357 11.581 1.00 66.31 85 LYS A C 1
ATOM 686 O O . LYS A 1 85 ? -10.060 -2.050 11.838 1.00 66.31 85 LYS A O 1
#

Mean predicted aligned error: 7.96 Å

Organism: NCBI:txid35835

Solvent-accessible surface area (backbone atoms only — not comparable to full-atom values): 4871 Å² total; per-residue (Å²): 122,75,67,61,62,62,61,60,65,68,69,72,71,76,72,82,74,74,55,65,20,54,54,51,35,60,78,55,45,34,90,68,24,34,85,90,39,99,54,17,53,73,51,48,36,62,72,32,49,81,34,30,69,62,41,42,60,48,32,62,70,33,84,54,38,58,78,48,53,74,65,57,38,48,42,30,16,23,44,46,11,71,62,67,127